Protein AF-A0A151ES99-F1 (afdb_monomer)

Mean predicted aligned error: 3.59 Å

Structure (mmCIF, N/CA/C/O backbone):
data_AF-A0A151ES99-F1
#
_entry.id   AF-A0A151ES99-F1
#
loop_
_atom_site.group_PDB
_atom_site.id
_atom_site.type_symbol
_atom_site.label_atom_id
_atom_site.label_alt_id
_atom_site.label_comp_id
_atom_site.label_asym_id
_atom_site.label_entity_id
_atom_site.label_seq_id
_atom_site.pdbx_PDB_ins_code
_atom_site.Cartn_x
_atom_site.Cartn_y
_atom_site.Cartn_z
_atom_site.occupancy
_atom_site.B_iso_or_equiv
_atom_site.auth_seq_id
_atom_site.auth_comp_id
_atom_site.auth_asym_id
_atom_site.auth_atom_id
_atom_site.pdbx_PDB_model_num
ATOM 1 N N . MET A 1 1 ? 2.107 -14.712 -13.340 1.00 79.75 1 MET A N 1
ATOM 2 C CA . MET A 1 1 ? 0.772 -15.360 -13.343 1.00 79.75 1 MET A CA 1
ATOM 3 C C . MET A 1 1 ? 0.734 -16.395 -14.465 1.00 79.75 1 MET A C 1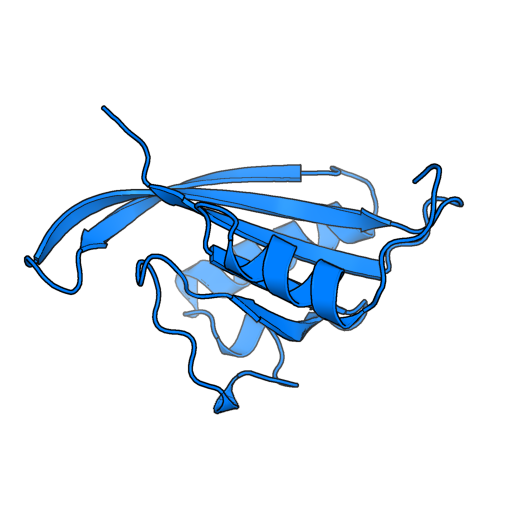
ATOM 5 O O . MET A 1 1 ? 1.376 -16.169 -15.481 1.00 79.75 1 MET A O 1
ATOM 9 N N . LYS A 1 2 ? 0.025 -17.518 -14.308 1.00 87.19 2 LYS A N 1
ATOM 10 C CA . LYS A 1 2 ? -0.385 -18.350 -15.454 1.00 87.19 2 LYS A CA 1
ATOM 11 C C . LYS A 1 2 ? -1.844 -18.012 -15.778 1.00 87.19 2 LYS A C 1
ATOM 13 O O . LYS A 1 2 ? -2.661 -18.072 -14.867 1.00 87.19 2 LYS A O 1
ATOM 18 N N . GLY A 1 3 ? -2.156 -17.682 -17.031 1.00 92.06 3 GLY A N 1
ATOM 19 C CA . GLY A 1 3 ? -3.496 -17.252 -17.461 1.00 92.06 3 GLY A CA 1
ATOM 20 C C . GLY A 1 3 ? -3.562 -15.768 -17.839 1.00 92.06 3 GLY A C 1
ATOM 21 O O . GLY A 1 3 ? -2.544 -15.083 -17.819 1.00 92.06 3 GLY A O 1
ATOM 22 N N . ASN A 1 4 ? -4.758 -15.303 -18.208 1.00 94.50 4 ASN A N 1
ATOM 23 C CA . ASN A 1 4 ? -5.053 -13.917 -18.571 1.00 94.50 4 ASN A CA 1
ATOM 24 C C . ASN A 1 4 ? -6.349 -13.484 -17.875 1.00 94.50 4 ASN A C 1
ATOM 26 O O . ASN A 1 4 ? -7.365 -14.164 -18.023 1.00 94.50 4 ASN A O 1
ATOM 30 N N . ILE A 1 5 ? -6.312 -12.378 -17.134 1.00 95.38 5 ILE A N 1
ATOM 31 C CA . ILE A 1 5 ? -7.490 -11.790 -16.486 1.00 95.38 5 ILE A CA 1
ATOM 32 C C . ILE A 1 5 ? -7.901 -10.570 -17.320 1.00 95.38 5 ILE A C 1
ATOM 34 O O . ILE A 1 5 ? -7.055 -9.706 -17.543 1.00 95.38 5 ILE A O 1
ATOM 38 N N . PRO A 1 6 ? -9.151 -10.482 -17.809 1.00 97.00 6 PRO A N 1
ATOM 39 C CA . PRO A 1 6 ? -9.649 -9.262 -18.438 1.00 97.00 6 PRO A CA 1
ATOM 40 C C . PRO A 1 6 ? -9.531 -8.063 -17.492 1.00 97.00 6 PRO A C 1
ATOM 42 O O . PRO A 1 6 ? -9.768 -8.206 -16.297 1.00 97.00 6 PRO A O 1
ATOM 45 N N . GLU A 1 7 ? -9.219 -6.883 -18.020 1.00 95.31 7 GLU A N 1
ATOM 46 C CA . GLU A 1 7 ? -8.986 -5.670 -17.222 1.00 95.31 7 GLU A CA 1
ATOM 47 C C . GLU A 1 7 ? -10.145 -5.343 -16.265 1.00 95.31 7 GLU A C 1
ATOM 49 O O . GLU A 1 7 ? -9.927 -5.159 -15.071 1.00 95.31 7 GLU A O 1
ATOM 54 N N . GLU A 1 8 ? -11.386 -5.393 -16.757 1.00 96.12 8 GLU A N 1
ATOM 55 C CA . GLU A 1 8 ? -12.592 -5.177 -15.944 1.00 96.12 8 GLU A CA 1
ATOM 56 C C . GLU A 1 8 ? -12.699 -6.178 -14.781 1.00 96.12 8 GLU A C 1
ATOM 58 O O . GLU A 1 8 ? -13.050 -5.816 -13.660 1.00 96.12 8 GLU A O 1
ATOM 63 N N . MET A 1 9 ? -12.339 -7.443 -15.022 1.00 97.50 9 MET A N 1
ATOM 64 C CA . MET A 1 9 ? -12.346 -8.470 -13.980 1.00 97.50 9 MET A CA 1
ATOM 65 C C . MET A 1 9 ? -11.218 -8.250 -12.972 1.00 97.50 9 MET A C 1
ATOM 67 O O . MET A 1 9 ? -11.415 -8.515 -11.792 1.00 97.50 9 MET A O 1
ATOM 71 N N . LEU A 1 10 ? -10.051 -7.769 -13.408 1.00 95.25 10 LEU A N 1
ATOM 72 C CA . LEU A 1 10 ? -8.953 -7.443 -12.502 1.00 95.25 10 LEU A CA 1
ATOM 73 C C . LEU A 1 10 ? -9.354 -6.309 -11.555 1.00 95.25 10 LEU A C 1
ATOM 75 O O . LEU A 1 10 ? -9.190 -6.466 -10.349 1.00 95.25 10 LEU A O 1
ATOM 79 N N . ALA A 1 11 ? -9.930 -5.225 -12.080 1.00 93.19 11 ALA A N 1
ATOM 80 C CA . ALA A 1 11 ? -10.439 -4.124 -11.265 1.00 93.19 11 ALA A CA 1
ATOM 81 C C . ALA A 1 11 ? -11.486 -4.617 -10.250 1.00 93.19 11 ALA A C 1
ATOM 83 O O . ALA A 1 11 ? -11.320 -4.423 -9.048 1.00 93.19 11 ALA A O 1
ATOM 84 N N . ALA A 1 12 ? -12.486 -5.379 -10.710 1.00 95.19 12 ALA A N 1
ATOM 85 C CA . ALA A 1 12 ? -13.514 -5.942 -9.835 1.00 95.19 12 ALA A CA 1
ATOM 86 C C . ALA A 1 12 ? -12.947 -6.892 -8.762 1.00 95.19 12 ALA A C 1
ATOM 88 O O . ALA A 1 12 ? -13.460 -6.943 -7.646 1.00 95.19 12 ALA A O 1
ATOM 89 N N . VAL A 1 13 ? -11.893 -7.654 -9.076 1.00 95.31 13 VAL A N 1
ATOM 90 C CA . VAL A 1 13 ? -11.209 -8.509 -8.096 1.00 95.31 13 VAL A CA 1
ATOM 91 C C . VAL A 1 13 ? -10.491 -7.669 -7.044 1.00 95.31 13 VAL A C 1
ATOM 93 O O . VAL A 1 13 ? -10.582 -8.012 -5.869 1.00 95.31 13 VAL A O 1
ATOM 96 N N . LEU A 1 14 ? -9.802 -6.591 -7.435 1.00 94.25 14 LEU A N 1
ATOM 97 C CA . LEU A 1 14 ? -9.118 -5.697 -6.495 1.00 94.25 14 LEU A CA 1
ATOM 98 C C . LEU A 1 14 ? -10.110 -5.018 -5.539 1.00 94.25 14 LEU A C 1
ATOM 100 O O . LEU A 1 14 ? -9.850 -4.982 -4.338 1.00 94.25 14 LEU A O 1
ATOM 104 N N . ASP A 1 15 ? -11.262 -4.574 -6.044 1.00 92.69 15 ASP A N 1
ATOM 105 C CA . ASP A 1 15 ? -12.337 -3.985 -5.232 1.00 92.69 15 ASP A CA 1
ATOM 106 C C . ASP A 1 15 ? -13.025 -5.003 -4.309 1.00 92.69 15 ASP A C 1
ATOM 108 O O . ASP A 1 15 ? -13.525 -4.650 -3.241 1.00 92.69 15 ASP A O 1
ATOM 112 N N . ALA A 1 16 ? -13.068 -6.279 -4.704 1.00 93.94 16 ALA A N 1
ATOM 113 C CA . ALA A 1 16 ? -13.703 -7.339 -3.922 1.00 93.94 16 ALA A CA 1
ATOM 114 C C . ALA A 1 16 ? -12.825 -7.877 -2.778 1.00 93.94 16 ALA A C 1
ATOM 116 O O . ALA A 1 16 ? -13.310 -8.660 -1.952 1.00 93.94 16 ALA A O 1
ATOM 117 N N . LEU A 1 17 ? -11.539 -7.516 -2.725 1.00 93.81 17 LEU A N 1
ATOM 118 C CA . LEU A 1 17 ? -10.658 -7.952 -1.646 1.00 93.81 17 LEU A CA 1
ATOM 119 C C . LEU A 1 17 ? -11.091 -7.313 -0.314 1.00 93.81 17 LEU A C 1
ATOM 121 O O . LEU A 1 17 ? -11.397 -6.125 -0.270 1.00 93.81 17 LEU A O 1
ATOM 125 N N . PRO A 1 18 ? -11.082 -8.058 0.809 1.00 91.75 18 PRO A N 1
ATOM 126 C CA . PRO A 1 18 ? -11.419 -7.521 2.129 1.00 91.75 18 PRO A CA 1
ATOM 127 C C . PRO A 1 18 ? -10.239 -6.731 2.728 1.00 91.75 18 PRO A C 1
ATOM 129 O O . PRO A 1 18 ? -9.797 -6.988 3.849 1.00 91.75 18 PRO A O 1
ATOM 132 N N . ALA A 1 19 ? -9.671 -5.823 1.938 1.00 93.75 19 ALA A N 1
ATOM 133 C CA . ALA A 1 19 ? -8.560 -4.959 2.288 1.00 93.75 19 ALA A CA 1
ATOM 134 C C . ALA A 1 19 ? -8.595 -3.704 1.414 1.00 93.75 19 ALA A C 1
ATOM 136 O O . ALA A 1 19 ? -9.035 -3.746 0.268 1.00 93.75 19 ALA A O 1
ATOM 137 N N . GLU A 1 20 ? -8.080 -2.608 1.950 1.00 94.50 20 GLU A N 1
ATOM 138 C CA . GLU A 1 20 ? -7.842 -1.385 1.190 1.00 94.50 20 GLU A CA 1
ATOM 139 C C . GLU A 1 20 ? -6.458 -1.449 0.594 1.00 94.50 20 GLU A C 1
ATOM 141 O O . GLU A 1 20 ? -5.489 -1.787 1.282 1.00 94.50 20 GLU A O 1
ATOM 146 N N . LEU A 1 21 ? -6.380 -1.136 -0.687 1.00 96.62 21 LEU A N 1
ATOM 147 C CA . LEU A 1 21 ? -5.145 -1.191 -1.438 1.00 96.62 21 LEU A CA 1
ATOM 148 C C . LEU A 1 21 ? -4.755 0.225 -1.835 1.00 96.62 21 LEU A C 1
ATOM 150 O O . LEU A 1 21 ? -5.602 0.986 -2.286 1.00 96.62 21 LEU A O 1
ATOM 154 N N . THR A 1 22 ? -3.475 0.557 -1.728 1.00 97.00 22 THR A N 1
ATOM 155 C CA . THR A 1 22 ? -2.893 1.731 -2.390 1.00 97.00 22 THR A CA 1
ATOM 156 C C . THR A 1 22 ? -1.704 1.252 -3.205 1.00 97.00 22 THR A C 1
ATOM 158 O O . THR A 1 22 ? -0.822 0.579 -2.673 1.00 97.00 22 THR A O 1
ATOM 161 N N . LEU A 1 23 ? -1.671 1.578 -4.493 1.00 97.94 23 LEU A N 1
ATOM 162 C CA . LEU A 1 23 ? -0.569 1.238 -5.384 1.00 97.94 23 LEU A CA 1
ATOM 163 C C . LEU A 1 23 ? 0.197 2.504 -5.755 1.00 97.94 23 LEU A C 1
ATOM 165 O O . LEU A 1 23 ? -0.398 3.471 -6.239 1.00 97.94 23 LEU A O 1
ATOM 169 N N . THR A 1 24 ? 1.514 2.473 -5.568 1.00 98.56 24 THR A N 1
ATOM 170 C CA . THR A 1 24 ? 2.425 3.489 -6.100 1.00 98.56 24 THR A CA 1
ATOM 171 C C . THR A 1 24 ? 3.207 2.956 -7.291 1.00 98.56 24 THR A C 1
ATOM 173 O O . THR A 1 24 ? 3.459 1.754 -7.366 1.00 98.56 24 THR A O 1
ATOM 176 N N . ASP A 1 25 ? 3.624 3.847 -8.186 1.00 98.50 25 ASP A N 1
ATOM 177 C CA . ASP A 1 25 ? 4.585 3.546 -9.250 1.00 98.50 25 ASP A CA 1
ATOM 178 C C . ASP A 1 25 ? 6.039 3.553 -8.739 1.00 98.50 25 ASP A C 1
ATOM 180 O O . ASP A 1 25 ? 6.322 3.721 -7.542 1.00 98.50 25 ASP A O 1
ATOM 184 N N . GLU A 1 26 ? 6.991 3.380 -9.654 1.00 97.69 26 GLU A N 1
ATOM 185 C CA . GLU A 1 26 ? 8.417 3.430 -9.366 1.00 97.69 26 GLU A CA 1
ATOM 186 C C . GLU A 1 26 ? 8.917 4.834 -9.006 1.00 97.69 26 GLU A C 1
ATOM 188 O O . GLU A 1 26 ? 10.063 4.973 -8.598 1.00 97.69 26 GLU A O 1
ATOM 193 N N . ASN A 1 27 ? 8.109 5.882 -9.105 1.00 97.69 27 ASN A N 1
ATOM 194 C CA . ASN A 1 27 ? 8.449 7.245 -8.687 1.00 97.69 27 ASN A CA 1
ATOM 195 C C . ASN A 1 27 ? 7.707 7.649 -7.405 1.00 97.69 27 ASN A C 1
ATOM 197 O O . ASN A 1 27 ? 7.627 8.837 -7.084 1.00 97.69 27 ASN A O 1
ATOM 201 N N . ASP A 1 28 ? 7.184 6.654 -6.681 1.00 97.69 28 ASP A N 1
ATOM 202 C CA . ASP A 1 28 ? 6.428 6.804 -5.441 1.00 97.69 28 ASP A CA 1
ATOM 203 C C . ASP A 1 28 ? 5.149 7.655 -5.621 1.00 97.69 28 ASP A C 1
ATOM 205 O O . ASP A 1 28 ? 4.635 8.239 -4.661 1.00 97.69 28 ASP A O 1
ATOM 209 N N . LYS A 1 29 ? 4.602 7.719 -6.847 1.00 98.31 29 LYS A N 1
ATOM 210 C CA . LYS A 1 29 ? 3.319 8.371 -7.146 1.00 98.31 29 LYS A CA 1
ATOM 211 C C . LYS A 1 29 ? 2.175 7.397 -6.984 1.00 98.31 29 LYS A C 1
ATOM 213 O O . LYS A 1 29 ? 2.256 6.269 -7.455 1.00 98.31 29 LYS A O 1
ATOM 218 N N . ILE A 1 30 ? 1.094 7.830 -6.346 1.00 98.06 30 ILE A N 1
ATOM 219 C CA . ILE A 1 30 ? -0.103 6.999 -6.183 1.00 98.06 30 ILE A CA 1
ATOM 220 C C . ILE A 1 30 ? -0.804 6.878 -7.538 1.00 98.06 30 ILE A C 1
ATOM 222 O O . ILE A 1 30 ? -1.201 7.885 -8.119 1.00 98.06 30 ILE A O 1
ATOM 226 N N . ILE A 1 31 ? -0.975 5.656 -8.040 1.00 97.75 31 ILE A N 1
ATOM 227 C CA . ILE A 1 31 ? -1.568 5.396 -9.363 1.00 97.75 31 ILE A CA 1
ATOM 228 C C . ILE A 1 31 ? -2.922 4.691 -9.295 1.00 97.75 31 ILE A C 1
ATOM 230 O O . ILE A 1 31 ? -3.692 4.760 -10.249 1.00 97.75 31 ILE A O 1
ATOM 234 N N . ALA A 1 32 ? -3.222 4.026 -8.180 1.00 96.19 32 ALA A N 1
ATOM 235 C CA . ALA A 1 32 ? -4.511 3.391 -7.938 1.00 96.19 32 ALA A CA 1
ATOM 236 C C . ALA A 1 32 ? -4.738 3.196 -6.437 1.00 96.19 32 ALA A C 1
ATOM 238 O O . ALA A 1 32 ? -3.783 3.076 -5.665 1.00 96.19 32 ALA A O 1
ATOM 239 N N . TRP A 1 33 ? -6.000 3.109 -6.031 1.00 95.81 33 TRP A N 1
ATOM 240 C CA . TRP A 1 33 ? -6.385 2.699 -4.687 1.00 95.81 33 TRP A CA 1
ATOM 241 C C . TRP A 1 33 ? -7.769 2.036 -4.690 1.00 95.81 33 TRP A C 1
ATOM 243 O O . TRP A 1 33 ? -8.537 2.210 -5.634 1.00 95.81 33 TRP A O 1
ATOM 253 N N . THR A 1 34 ? -8.074 1.271 -3.640 1.00 94.12 34 THR A N 1
ATOM 254 C CA . THR A 1 34 ? -9.402 0.701 -3.366 1.00 94.12 34 THR A CA 1
ATOM 255 C C . THR A 1 34 ? -9.801 0.992 -1.918 1.00 94.12 34 THR A C 1
ATOM 257 O O . THR A 1 34 ? -8.951 1.011 -1.027 1.00 94.12 34 THR A O 1
ATOM 260 N N . GLU A 1 35 ? -11.092 1.216 -1.660 1.00 86.75 35 GLU A N 1
ATOM 261 C CA . GLU A 1 35 ? -11.610 1.523 -0.314 1.00 86.75 35 GLU A CA 1
ATOM 262 C C . GLU A 1 35 ? -12.903 0.736 0.011 1.00 86.75 35 GLU A C 1
ATOM 264 O O . GLU A 1 35 ? -13.952 1.320 0.301 1.00 86.75 35 GLU A O 1
ATOM 269 N N . PRO A 1 36 ? -12.890 -0.612 -0.043 1.00 83.94 36 PRO A N 1
ATOM 270 C CA . PRO A 1 36 ? -14.095 -1.404 0.211 1.00 83.94 36 PRO A CA 1
ATOM 271 C C . PRO A 1 36 ? -14.544 -1.375 1.682 1.00 83.94 36 PRO A C 1
ATOM 273 O O . PRO A 1 36 ? -15.715 -1.630 1.974 1.00 83.94 36 PRO A O 1
ATOM 276 N N . THR A 1 37 ? -13.637 -1.074 2.620 1.00 78.56 37 THR A N 1
ATOM 277 C CA . THR A 1 37 ? -13.884 -1.181 4.069 1.00 78.56 37 THR A CA 1
ATOM 278 C C . THR A 1 37 ? -13.965 0.152 4.817 1.00 78.56 37 THR A C 1
ATOM 280 O O . THR A 1 37 ? -14.487 0.166 5.931 1.00 78.56 37 THR A O 1
ATOM 283 N N . LYS A 1 38 ? -13.522 1.261 4.213 1.00 82.06 38 LYS A N 1
ATOM 284 C CA . LYS A 1 38 ? -13.491 2.622 4.784 1.00 82.06 38 LYS A CA 1
ATOM 285 C C . LYS A 1 38 ? -12.727 2.749 6.110 1.00 82.06 38 LYS A C 1
ATOM 287 O O . LYS A 1 38 ? -13.181 3.399 7.050 1.00 82.06 38 LYS A O 1
ATOM 292 N N . ILE A 1 39 ? -11.586 2.075 6.205 1.00 83.25 39 ILE A N 1
ATOM 293 C CA . ILE A 1 39 ? -10.597 2.183 7.280 1.00 83.25 39 ILE A CA 1
ATOM 294 C C . ILE A 1 39 ? -9.825 3.501 7.141 1.00 83.25 39 ILE A C 1
ATOM 296 O O . ILE A 1 39 ? -9.566 4.160 8.152 1.00 83.25 39 ILE A O 1
ATOM 300 N N . PHE A 1 40 ? -9.452 3.873 5.914 1.00 81.31 40 PHE A N 1
ATOM 301 C CA . PHE A 1 40 ? -8.818 5.144 5.581 1.00 81.31 40 PHE A CA 1
ATOM 302 C C . PHE A 1 40 ? -9.541 5.817 4.416 1.00 81.31 40 PHE A C 1
ATOM 304 O O . PHE A 1 40 ? -9.655 5.231 3.345 1.00 81.31 40 PHE A O 1
ATOM 311 N N . GLN A 1 41 ? -9.925 7.084 4.583 1.00 81.38 41 GLN A N 1
ATOM 312 C CA . GLN A 1 41 ? -10.425 7.885 3.465 1.00 81.38 41 GLN A CA 1
ATOM 313 C C . GLN A 1 41 ? -9.351 8.060 2.392 1.00 81.38 41 GLN A C 1
ATOM 315 O O . GLN A 1 41 ? -8.241 8.532 2.675 1.00 81.38 41 GLN A O 1
ATOM 320 N N . ARG A 1 42 ? -9.701 7.729 1.149 1.00 83.06 42 ARG A N 1
ATOM 321 C CA . ARG A 1 42 ? -8.858 7.955 -0.026 1.00 83.06 42 ARG A CA 1
ATOM 322 C C . ARG A 1 42 ? -9.562 8.931 -0.976 1.00 83.06 42 ARG A C 1
ATOM 324 O O . ARG A 1 42 ? -10.423 8.528 -1.747 1.00 83.06 42 ARG A O 1
ATOM 331 N N . PRO A 1 43 ? -9.254 10.236 -0.905 1.00 87.38 43 PRO A N 1
ATOM 332 C CA . PRO A 1 43 ? -9.792 11.193 -1.863 1.00 87.38 43 PRO A CA 1
ATOM 333 C C . PRO A 1 43 ? -9.187 10.968 -3.256 1.00 87.38 43 PRO A C 1
ATOM 335 O O . PRO A 1 43 ? -7.989 10.706 -3.359 1.00 87.38 43 PRO A O 1
ATOM 338 N N . ASP A 1 44 ? -9.976 11.125 -4.325 1.00 91.38 44 ASP A N 1
ATOM 339 C CA . ASP A 1 44 ? -9.499 11.010 -5.717 1.00 91.38 44 ASP A CA 1
ATOM 340 C C . ASP A 1 44 ? -8.310 11.949 -5.998 1.00 91.38 44 ASP A C 1
ATOM 342 O O . ASP A 1 44 ? -7.440 11.647 -6.815 1.00 91.38 44 ASP A O 1
ATOM 346 N N . GLU A 1 45 ? -8.229 13.071 -5.280 1.00 93.00 45 GLU A N 1
ATOM 347 C CA . GLU A 1 45 ? -7.181 14.084 -5.396 1.00 93.00 45 GLU A CA 1
ATOM 348 C C . GLU A 1 45 ? -5.768 13.586 -5.046 1.00 93.00 45 GLU A C 1
ATOM 350 O O . GLU A 1 45 ? -4.799 14.273 -5.369 1.00 93.00 45 GLU A O 1
ATOM 355 N N . ILE A 1 46 ? -5.620 12.420 -4.401 1.00 93.69 46 ILE A N 1
ATOM 356 C CA . ILE A 1 46 ? -4.297 11.830 -4.116 1.00 93.69 46 ILE A CA 1
ATOM 357 C C . ILE A 1 46 ? -3.691 11.122 -5.335 1.00 93.69 46 ILE A C 1
ATOM 359 O O . ILE A 1 46 ? -2.508 10.785 -5.336 1.00 93.69 46 ILE A O 1
ATOM 363 N N . LEU A 1 47 ? -4.479 10.855 -6.380 1.00 96.94 47 LEU A N 1
ATOM 364 C CA . LEU A 1 47 ? -3.967 10.212 -7.587 1.00 96.94 47 LEU A CA 1
ATOM 365 C C . LEU A 1 47 ? -2.937 11.123 -8.274 1.00 96.94 47 LEU A C 1
ATOM 367 O O . LEU A 1 47 ? -3.178 12.300 -8.535 1.00 96.94 47 LEU A O 1
ATOM 371 N N . GLY A 1 48 ? -1.762 10.568 -8.564 1.00 97.12 48 GLY A N 1
ATOM 372 C CA . GLY A 1 48 ? -0.615 11.268 -9.141 1.00 97.12 48 GLY A CA 1
ATOM 373 C C . GLY A 1 48 ? 0.228 12.065 -8.140 1.00 97.12 48 GLY A C 1
ATOM 374 O O . GLY A 1 48 ? 1.275 12.593 -8.526 1.00 97.12 48 GLY A O 1
ATOM 375 N N . THR A 1 49 ? -0.170 12.154 -6.866 1.00 96.94 49 THR A N 1
ATOM 376 C CA . THR A 1 49 ? 0.640 12.827 -5.840 1.00 96.94 49 THR A CA 1
ATOM 377 C C . THR A 1 49 ? 1.750 11.921 -5.325 1.00 96.94 49 THR A C 1
ATOM 379 O O . THR A 1 49 ? 1.658 10.696 -5.409 1.00 96.94 49 THR A O 1
ATOM 382 N N . ASP A 1 50 ? 2.803 12.523 -4.769 1.00 96.75 50 ASP A N 1
ATOM 383 C CA . ASP A 1 50 ? 3.821 11.768 -4.043 1.00 96.75 50 ASP A CA 1
ATOM 384 C C . ASP A 1 50 ? 3.217 11.130 -2.792 1.00 96.75 50 ASP A C 1
ATOM 386 O O . ASP A 1 50 ? 2.563 11.813 -2.001 1.00 96.75 50 ASP A O 1
ATOM 390 N N . VAL A 1 51 ? 3.457 9.840 -2.566 1.00 94.88 51 VAL A N 1
ATOM 391 C CA . VAL A 1 51 ? 2.944 9.154 -1.374 1.00 94.88 51 VAL A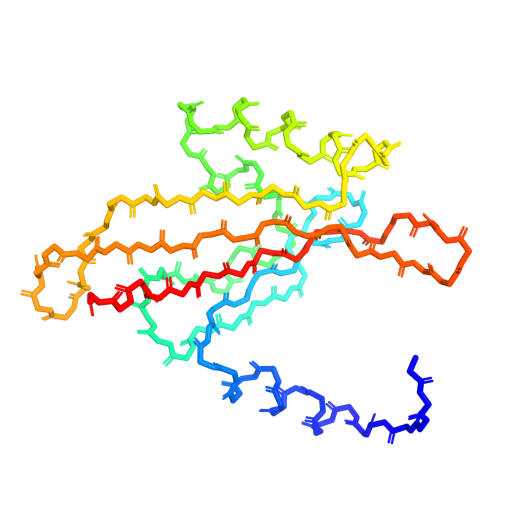 CA 1
ATOM 392 C C . VAL A 1 51 ? 3.428 9.820 -0.081 1.00 94.88 51 VAL A C 1
ATOM 394 O O . VAL A 1 51 ? 2.713 9.824 0.922 1.00 94.88 51 VAL A O 1
ATOM 397 N N . LEU A 1 52 ? 4.610 10.448 -0.080 1.00 94.00 52 LEU A N 1
ATOM 398 C CA . LEU A 1 52 ? 5.148 11.141 1.092 1.00 94.00 52 LEU A CA 1
ATOM 399 C C . LEU A 1 52 ? 4.390 12.433 1.436 1.00 94.00 52 LEU A C 1
ATOM 401 O O . LEU A 1 52 ? 4.440 12.866 2.596 1.00 94.00 52 LEU A O 1
ATOM 405 N N . ASP A 1 53 ? 3.675 13.020 0.473 1.00 93.06 53 ASP A N 1
ATOM 406 C CA . ASP A 1 53 ? 2.850 14.215 0.677 1.00 93.06 53 ASP A CA 1
ATOM 407 C C . ASP A 1 53 ? 1.560 13.881 1.441 1.00 93.06 53 ASP A C 1
ATOM 409 O O . ASP A 1 53 ? 1.060 14.706 2.206 1.00 93.06 53 ASP A O 1
ATOM 413 N N . CYS A 1 54 ? 1.075 12.639 1.335 1.00 89.12 54 CYS A N 1
ATOM 414 C CA . CYS A 1 54 ? -0.081 12.144 2.090 1.00 89.12 54 CYS A CA 1
ATOM 415 C C . CYS A 1 54 ? 0.237 11.852 3.568 1.00 89.12 54 CYS A C 1
ATOM 417 O O . CYS A 1 54 ? -0.662 11.560 4.358 1.00 89.12 54 CYS A O 1
ATOM 419 N N . HIS A 1 55 ? 1.512 11.910 3.960 1.00 87.06 55 HIS A N 1
ATOM 420 C CA . HIS A 1 55 ? 1.969 11.523 5.288 1.00 87.06 55 HIS A CA 1
ATOM 421 C C . HIS A 1 55 ? 2.340 12.731 6.156 1.00 87.06 55 HIS A C 1
ATOM 423 O O . HIS A 1 55 ? 3.016 13.673 5.728 1.00 87.06 55 HIS A O 1
ATOM 429 N N . SER A 1 56 ? 1.966 12.651 7.439 1.00 86.81 56 SER A N 1
ATOM 430 C CA . SER A 1 56 ? 2.437 13.581 8.473 1.00 86.81 56 SER A CA 1
ATOM 431 C C . SER A 1 56 ? 3.966 13.559 8.587 1.00 86.81 56 SER A C 1
ATOM 433 O O . SER A 1 56 ? 4.588 12.527 8.325 1.00 86.81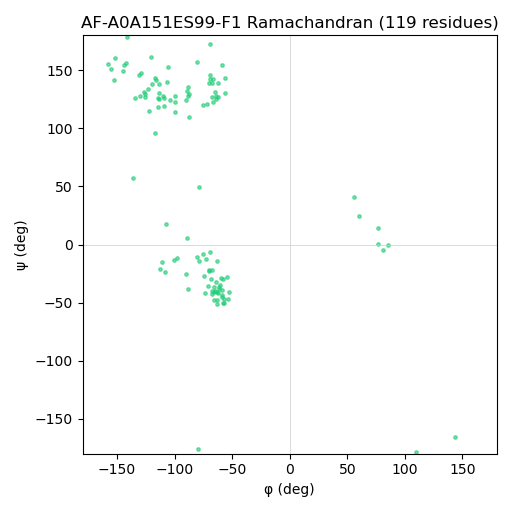 56 SER A O 1
ATOM 435 N N . GLU A 1 57 ? 4.583 14.649 9.056 1.00 84.88 57 GLU A N 1
ATOM 436 C CA . GLU A 1 57 ? 6.045 14.723 9.233 1.00 84.88 57 GLU A CA 1
ATOM 437 C C . GLU A 1 57 ? 6.598 13.553 10.057 1.00 84.88 57 GLU A C 1
ATOM 439 O O . GLU A 1 57 ? 7.603 12.949 9.690 1.00 84.88 57 GLU A O 1
ATOM 444 N N . ARG A 1 58 ? 5.887 13.164 11.125 1.00 81.69 58 ARG A N 1
ATOM 445 C CA . ARG A 1 58 ? 6.289 12.067 12.014 1.00 81.69 58 ARG A CA 1
ATOM 446 C C . ARG A 1 58 ? 6.377 10.715 11.299 1.00 81.69 58 ARG A C 1
ATOM 448 O O . ARG A 1 58 ? 7.220 9.897 11.654 1.00 81.69 58 ARG A O 1
ATOM 455 N N . SER A 1 59 ? 5.485 10.450 10.347 1.00 86.88 59 SER A N 1
ATOM 456 C CA . SER A 1 59 ? 5.454 9.192 9.590 1.00 86.88 59 SER A CA 1
ATOM 457 C C . SER A 1 59 ? 6.296 9.248 8.316 1.00 86.88 59 SER A C 1
ATOM 459 O O . SER A 1 59 ? 6.773 8.208 7.867 1.00 86.88 59 SER A O 1
ATOM 461 N N . ARG A 1 60 ? 6.514 10.442 7.752 1.00 92.06 60 ARG A N 1
ATOM 462 C CA . ARG A 1 60 ? 7.149 10.636 6.444 1.00 92.06 60 ARG A CA 1
ATOM 463 C C . ARG A 1 60 ? 8.555 10.047 6.367 1.00 92.06 60 ARG A C 1
ATOM 465 O O . ARG A 1 60 ? 8.863 9.352 5.406 1.00 92.06 60 ARG A O 1
ATOM 472 N N . ASP A 1 61 ? 9.393 10.276 7.377 1.00 92.00 61 ASP A N 1
ATOM 473 C CA . ASP A 1 61 ? 10.769 9.757 7.372 1.00 92.00 61 ASP A CA 1
ATOM 474 C C . ASP A 1 61 ? 10.812 8.228 7.430 1.00 92.00 61 ASP A C 1
ATOM 476 O O . ASP A 1 61 ? 11.627 7.599 6.755 1.00 92.00 61 ASP A O 1
ATOM 480 N N . ARG A 1 62 ? 9.888 7.622 8.187 1.00 92.19 62 ARG A N 1
ATOM 481 C CA . ARG A 1 62 ? 9.760 6.166 8.256 1.00 92.19 62 ARG A CA 1
ATOM 482 C C . ARG A 1 62 ? 9.322 5.586 6.913 1.00 92.19 62 ARG A C 1
ATOM 484 O O . ARG A 1 62 ? 9.943 4.638 6.447 1.00 92.19 62 ARG A O 1
ATOM 491 N N . VAL A 1 63 ? 8.288 6.159 6.295 1.00 94.19 63 VAL A N 1
ATOM 492 C CA . VAL A 1 63 ? 7.776 5.699 4.994 1.00 94.19 63 VAL A CA 1
ATOM 493 C C . VAL A 1 63 ? 8.834 5.872 3.906 1.00 94.19 63 VAL A C 1
ATOM 495 O O . VAL A 1 63 ? 9.056 4.953 3.127 1.00 94.19 63 VAL A O 1
ATOM 498 N N . ARG A 1 64 ? 9.575 6.986 3.906 1.00 95.88 64 ARG A N 1
ATOM 499 C CA . ARG A 1 64 ? 10.686 7.200 2.969 1.00 95.88 64 ARG A CA 1
ATOM 500 C C . ARG A 1 64 ? 11.743 6.099 3.072 1.00 95.88 64 ARG A C 1
ATOM 502 O O . ARG A 1 64 ? 12.181 5.580 2.048 1.00 95.88 64 ARG A O 1
ATOM 509 N N . GLN A 1 65 ? 12.161 5.741 4.289 1.00 96.69 65 GLN A N 1
ATOM 510 C CA . GLN A 1 65 ? 13.148 4.675 4.476 1.00 96.69 65 GLN A CA 1
ATOM 511 C C . GLN A 1 65 ? 12.598 3.310 4.052 1.00 96.69 65 GLN A C 1
ATOM 513 O O . GLN A 1 65 ? 13.310 2.544 3.408 1.00 96.69 65 GLN A O 1
ATOM 518 N N . LEU A 1 66 ? 11.339 3.026 4.381 1.00 97.19 66 LEU A N 1
ATOM 519 C CA . LEU A 1 66 ? 10.656 1.800 3.983 1.00 97.19 66 LEU A CA 1
ATOM 520 C C . LEU A 1 66 ? 10.633 1.658 2.454 1.00 97.19 66 LEU A C 1
ATOM 522 O O . LEU A 1 66 ? 11.058 0.629 1.934 1.00 97.19 66 LEU A O 1
ATOM 526 N N . LEU A 1 67 ? 10.217 2.696 1.722 1.00 97.81 67 LEU A N 1
ATOM 527 C CA . LEU A 1 67 ? 10.182 2.677 0.254 1.00 97.81 67 LEU A CA 1
ATOM 528 C C . LEU A 1 67 ? 11.582 2.477 -0.343 1.00 97.81 67 LEU A C 1
ATOM 530 O O . LEU A 1 67 ? 11.748 1.720 -1.299 1.00 97.81 67 LEU A O 1
ATOM 534 N N . ALA A 1 68 ? 12.613 3.086 0.251 1.00 98.00 68 ALA A N 1
ATOM 535 C CA . ALA A 1 68 ? 14.000 2.866 -0.158 1.00 98.00 68 ALA A CA 1
ATOM 536 C C . ALA A 1 68 ? 14.467 1.413 0.081 1.00 98.00 68 ALA A C 1
ATOM 538 O O . ALA A 1 68 ? 15.155 0.827 -0.764 1.00 98.00 68 ALA A O 1
ATOM 539 N N . ASP A 1 69 ? 14.080 0.810 1.206 1.00 98.38 69 ASP A N 1
ATOM 540 C CA . ASP A 1 69 ? 14.403 -0.579 1.542 1.00 98.38 69 ASP A CA 1
ATOM 541 C C . ASP A 1 69 ? 13.696 -1.568 0.594 1.00 98.38 69 ASP A C 1
ATOM 543 O O . ASP A 1 69 ? 14.331 -2.519 0.128 1.00 98.38 69 ASP A O 1
ATOM 547 N N . LEU A 1 70 ? 12.432 -1.306 0.233 1.00 98.38 70 LEU A N 1
ATOM 548 C CA . LEU A 1 70 ? 11.695 -2.071 -0.782 1.00 98.38 70 LEU A CA 1
ATOM 549 C C . LEU A 1 70 ? 12.355 -1.954 -2.158 1.00 98.38 70 LEU A C 1
ATOM 551 O O . LEU A 1 70 ? 12.681 -2.956 -2.800 1.00 98.38 70 LEU A O 1
ATOM 555 N N . ARG A 1 71 ? 12.619 -0.725 -2.601 1.00 97.81 71 ARG A N 1
ATOM 556 C CA . ARG A 1 71 ? 13.212 -0.433 -3.910 1.00 97.81 71 ARG A CA 1
ATOM 557 C C . ARG A 1 71 ? 14.578 -1.087 -4.096 1.00 97.81 71 ARG A C 1
ATOM 559 O O . ARG A 1 71 ? 14.842 -1.669 -5.144 1.00 97.81 71 ARG A O 1
ATOM 566 N N . SER A 1 72 ? 15.432 -1.026 -3.074 1.00 97.88 72 SER A N 1
ATOM 567 C CA . SER A 1 72 ? 16.779 -1.616 -3.105 1.00 97.88 72 SER A CA 1
ATOM 568 C C . SER A 1 72 ? 16.798 -3.146 -3.021 1.00 97.88 72 SER A C 1
ATOM 570 O O . SER A 1 72 ? 17.843 -3.748 -3.261 1.00 97.88 72 SER A O 1
ATOM 572 N N . GLY A 1 73 ? 15.674 -3.782 -2.674 1.00 97.31 73 GLY A N 1
ATOM 573 C CA . GLY A 1 73 ? 15.614 -5.227 -2.440 1.00 97.31 73 GLY A CA 1
ATOM 574 C C . GLY A 1 73 ? 16.191 -5.661 -1.094 1.00 97.31 73 GLY A C 1
ATOM 575 O O . GLY A 1 73 ? 16.427 -6.848 -0.884 1.00 97.31 73 GLY A O 1
ATOM 576 N N . LYS A 1 74 ? 16.408 -4.725 -0.162 1.00 98.00 74 LYS A N 1
ATOM 577 C CA . LYS A 1 74 ? 16.798 -5.051 1.218 1.00 98.00 74 LYS A CA 1
ATOM 578 C C . LYS A 1 74 ? 15.694 -5.824 1.945 1.00 98.00 74 LYS A C 1
ATOM 580 O O . LYS A 1 74 ? 15.993 -6.665 2.790 1.00 98.00 74 LYS A O 1
ATOM 585 N N . THR A 1 75 ? 14.438 -5.541 1.614 1.00 97.88 75 THR A N 1
ATOM 586 C CA . THR A 1 75 ? 13.272 -6.347 1.985 1.00 97.88 75 THR A CA 1
ATOM 587 C C . THR A 1 75 ? 12.252 -6.324 0.849 1.00 97.88 75 THR A C 1
ATOM 589 O O . THR A 1 75 ? 12.220 -5.375 0.071 1.00 97.88 75 THR A O 1
ATOM 592 N N . ASP A 1 76 ? 11.409 -7.349 0.755 1.00 98.00 76 ASP A N 1
ATOM 593 C CA . ASP A 1 76 ? 10.257 -7.356 -0.160 1.00 98.00 76 ASP A CA 1
ATOM 594 C C . ASP A 1 76 ? 8.953 -6.969 0.544 1.00 98.00 76 ASP A C 1
ATOM 596 O O . ASP A 1 76 ? 7.946 -6.714 -0.116 1.00 98.00 76 ASP A O 1
ATOM 600 N N . MET A 1 77 ? 8.961 -6.917 1.880 1.00 98.25 77 MET A N 1
ATOM 601 C CA . MET A 1 77 ? 7.793 -6.544 2.667 1.00 98.25 77 MET A CA 1
ATOM 602 C C . MET A 1 77 ? 8.184 -5.922 4.011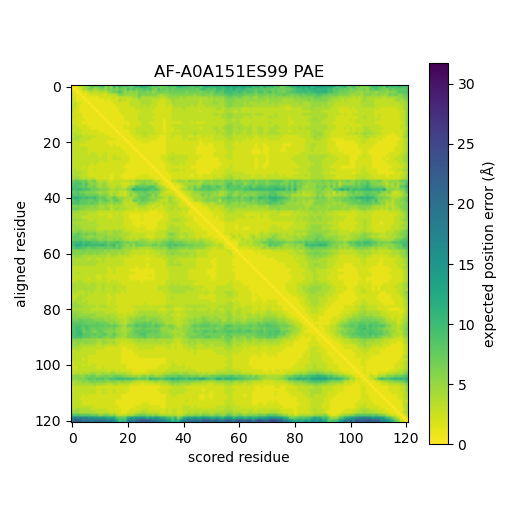 1.00 98.25 77 MET A C 1
ATOM 604 O O . MET A 1 77 ? 9.095 -6.405 4.688 1.00 98.25 77 MET A O 1
ATOM 608 N N . GLU A 1 78 ? 7.447 -4.900 4.439 1.00 97.81 78 GLU A N 1
ATOM 609 C CA . GLU A 1 78 ? 7.420 -4.436 5.829 1.00 97.81 78 GLU A CA 1
ATOM 610 C C . GLU A 1 78 ? 5.970 -4.393 6.325 1.00 97.81 78 GLU A C 1
ATOM 612 O O . GLU A 1 78 ? 5.085 -3.848 5.668 1.00 97.81 78 GLU A O 1
ATOM 617 N N . SER A 1 79 ? 5.731 -4.970 7.502 1.00 97.06 79 SER A N 1
ATOM 618 C CA . SER A 1 79 ? 4.407 -5.035 8.123 1.00 97.06 79 SER A CA 1
ATOM 619 C C . SER A 1 79 ? 4.379 -4.251 9.426 1.00 97.06 79 SER A C 1
ATOM 621 O O . SER A 1 79 ? 5.300 -4.340 10.242 1.00 97.06 79 SER A O 1
ATOM 623 N N . MET A 1 80 ? 3.275 -3.559 9.686 1.00 94.88 80 MET A N 1
ATOM 624 C CA . MET A 1 80 ? 3.018 -2.932 10.979 1.00 94.88 80 MET A CA 1
ATOM 625 C C . MET A 1 80 ? 1.554 -3.024 11.382 1.00 94.88 80 MET A C 1
ATOM 627 O O . MET A 1 80 ? 0.666 -3.159 10.548 1.00 94.88 80 MET A O 1
ATOM 631 N N . VAL A 1 81 ? 1.308 -2.940 12.688 1.00 95.50 81 VAL A N 1
ATOM 632 C CA . VAL A 1 81 ? -0.038 -2.790 13.242 1.00 95.50 81 VAL A CA 1
ATOM 633 C C . VAL A 1 81 ? -0.125 -1.423 13.893 1.00 95.50 81 VAL A C 1
ATOM 635 O O . VAL A 1 81 ? 0.689 -1.098 14.761 1.00 95.50 81 VAL A O 1
ATOM 638 N N . VAL A 1 82 ? -1.110 -0.634 13.481 1.00 92.06 82 VAL A N 1
ATOM 639 C CA . VAL A 1 82 ? -1.358 0.707 14.009 1.00 92.06 82 VAL A CA 1
ATOM 640 C C . VAL A 1 82 ? -2.725 0.764 14.694 1.00 92.06 82 VAL A C 1
ATOM 642 O O . VAL A 1 82 ? -3.668 0.102 14.247 1.00 92.06 82 VAL A O 1
ATOM 645 N N . PRO A 1 83 ? -2.862 1.516 15.800 1.00 93.06 83 PRO A N 1
ATOM 646 C CA . PRO A 1 83 ? -4.176 1.846 16.331 1.00 93.06 83 PRO A CA 1
ATOM 647 C C . PRO A 1 83 ? -4.877 2.830 15.385 1.00 93.06 83 PRO A C 1
ATOM 649 O O . PRO A 1 83 ? -4.251 3.773 14.904 1.00 93.06 83 PRO A O 1
ATOM 652 N N . ASN A 1 84 ? -6.171 2.634 15.157 1.00 91.12 84 ASN A N 1
ATOM 653 C CA . ASN A 1 84 ? -7.029 3.574 14.438 1.00 91.12 84 ASN A CA 1
ATOM 654 C C . ASN A 1 84 ? -8.417 3.624 15.114 1.00 91.12 84 ASN A C 1
ATOM 656 O O . ASN A 1 84 ? -8.651 2.942 16.117 1.00 91.12 84 ASN A O 1
ATOM 660 N N . LYS A 1 85 ? -9.329 4.447 14.605 1.00 90.12 85 LYS A N 1
ATOM 661 C CA . LYS A 1 85 ? -10.738 4.466 15.000 1.00 90.12 85 LYS A CA 1
ATOM 662 C C . LYS A 1 85 ? -11.595 4.160 13.787 1.00 90.12 85 LYS A C 1
ATOM 664 O O . LYS A 1 85 ? -11.325 4.672 12.709 1.00 90.12 85 LYS A O 1
ATOM 669 N N . ASP A 1 86 ? -12.616 3.340 13.977 1.00 86.31 86 ASP A N 1
ATOM 670 C CA . ASP A 1 86 ? -13.624 3.112 12.950 1.00 86.31 86 ASP A CA 1
ATOM 671 C C . ASP A 1 86 ? -14.380 4.426 12.692 1.00 86.31 86 ASP A C 1
ATOM 673 O O . ASP A 1 86 ? -14.897 5.041 13.626 1.00 86.31 86 ASP A O 1
ATOM 677 N N . GLU A 1 87 ? -14.431 4.890 11.443 1.00 80.00 87 GLU A N 1
ATOM 678 C CA . GLU A 1 87 ? -15.009 6.203 11.123 1.00 80.00 87 GLU A CA 1
ATOM 679 C C . GLU A 1 87 ? -16.526 6.274 11.346 1.00 80.00 87 GLU A C 1
ATOM 681 O O . GLU A 1 87 ? -17.086 7.358 11.518 1.00 80.00 87 GLU A O 1
ATOM 686 N N . ARG A 1 88 ? -17.214 5.127 11.355 1.00 81.69 88 ARG A N 1
ATOM 687 C CA . ARG A 1 88 ? -18.676 5.053 11.478 1.00 81.69 88 ARG A CA 1
ATOM 688 C C . ARG A 1 88 ? -19.125 5.003 12.931 1.00 81.69 88 ARG A C 1
ATOM 690 O O . ARG A 1 88 ? -20.168 5.555 13.270 1.00 81.69 88 ARG A O 1
ATOM 697 N N . THR A 1 89 ? -18.376 4.293 13.765 1.00 87.44 89 THR A N 1
ATOM 698 C CA . THR A 1 89 ? -18.723 3.999 15.162 1.00 87.44 89 THR A CA 1
ATOM 699 C C . THR A 1 89 ? -17.864 4.776 16.156 1.00 87.44 89 THR A C 1
ATOM 701 O O . THR A 1 89 ? -18.295 5.011 17.281 1.00 87.44 89 THR A O 1
ATOM 704 N N . GLY A 1 90 ? -16.666 5.204 15.752 1.00 88.12 90 GLY A N 1
ATOM 705 C CA . GLY A 1 90 ? -15.664 5.826 16.618 1.00 88.12 90 GLY A CA 1
ATOM 706 C C . GLY A 1 90 ? -14.913 4.839 17.517 1.00 88.12 90 GLY A C 1
ATOM 707 O O . GLY A 1 90 ? -14.043 5.266 18.285 1.00 88.12 90 GLY A O 1
ATOM 708 N N . GLU A 1 91 ? -15.228 3.545 17.430 1.00 90.38 91 GLU A N 1
ATOM 709 C CA . GLU A 1 91 ? -14.634 2.499 18.258 1.0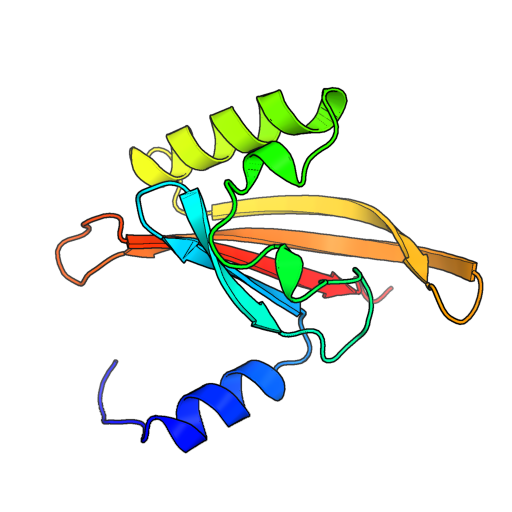0 90.38 91 GLU A CA 1
ATOM 710 C C . GLU A 1 91 ? -13.155 2.275 17.902 1.00 90.38 91 GLU A C 1
ATOM 712 O O . GLU A 1 91 ? -12.756 2.412 16.739 1.00 90.38 91 GLU A O 1
ATOM 717 N N . PRO A 1 92 ? -12.304 1.943 18.889 1.00 92.75 92 PRO A N 1
ATOM 718 C CA . PRO A 1 92 ? -10.901 1.667 18.640 1.00 92.75 92 PRO A CA 1
ATOM 719 C C . PRO A 1 92 ? -10.750 0.375 17.835 1.00 92.75 92 PRO A C 1
ATOM 721 O O . PRO A 1 92 ? -11.201 -0.694 18.241 1.00 92.75 92 PRO A O 1
ATOM 724 N N . ILE A 1 93 ? -10.026 0.471 16.727 1.00 92.50 93 ILE A N 1
ATOM 725 C CA . ILE A 1 93 ? -9.679 -0.655 15.863 1.00 92.50 93 ILE A CA 1
ATOM 726 C C . ILE A 1 93 ? -8.160 -0.791 15.765 1.00 92.50 93 ILE A C 1
ATOM 728 O O . ILE A 1 93 ? -7.392 0.133 16.052 1.00 92.50 93 ILE A O 1
ATOM 732 N N . LYS A 1 94 ? -7.710 -1.971 15.346 1.00 95.12 94 LYS A N 1
ATOM 733 C CA . LYS A 1 94 ? -6.318 -2.217 14.973 1.00 95.12 94 LYS A CA 1
ATOM 734 C C . LYS A 1 94 ? -6.269 -2.500 13.487 1.00 95.12 94 LYS A C 1
ATOM 736 O O . LYS A 1 94 ? -7.013 -3.345 12.999 1.00 95.12 94 LYS A O 1
ATOM 741 N N . VAL A 1 95 ? -5.373 -1.814 12.794 1.00 94.50 95 VAL A N 1
ATOM 742 C CA . VAL A 1 95 ? -5.190 -1.967 11.354 1.00 94.50 95 VAL A CA 1
ATOM 743 C C . VAL A 1 95 ? -3.810 -2.543 11.115 1.00 94.50 95 VAL A C 1
ATOM 745 O O . VAL A 1 95 ? -2.816 -2.010 11.612 1.00 94.50 95 VAL A O 1
ATOM 748 N N . ARG A 1 96 ? -3.747 -3.644 10.374 1.00 95.88 96 ARG A N 1
ATOM 749 C CA . ARG A 1 96 ? -2.500 -4.160 9.828 1.00 95.88 96 ARG A CA 1
ATOM 750 C C . ARG A 1 96 ? -2.264 -3.500 8.478 1.00 95.88 96 ARG A C 1
ATOM 752 O O . ARG A 1 96 ? -3.142 -3.552 7.623 1.00 95.88 96 ARG A O 1
ATOM 759 N N . ILE A 1 97 ? -1.076 -2.931 8.325 1.00 96.00 97 ILE A N 1
ATOM 760 C CA . ILE A 1 97 ? -0.577 -2.337 7.090 1.00 96.00 97 ILE A CA 1
ATOM 761 C C . ILE A 1 97 ? 0.605 -3.182 6.626 1.00 96.00 97 ILE A C 1
ATOM 763 O O . ILE A 1 97 ? 1.589 -3.318 7.359 1.00 96.00 97 ILE A O 1
ATOM 767 N N . ASP A 1 98 ? 0.488 -3.773 5.445 1.00 97.81 98 ASP A N 1
ATOM 768 C CA . ASP A 1 98 ? 1.564 -4.493 4.770 1.00 97.81 98 ASP A CA 1
ATOM 769 C C . ASP A 1 98 ? 2.018 -3.651 3.564 1.00 97.81 98 ASP A C 1
ATOM 771 O O . ASP A 1 98 ? 1.220 -3.385 2.672 1.00 97.81 98 ASP A O 1
ATOM 775 N N . TYR A 1 99 ? 3.281 -3.226 3.534 1.00 98.19 99 TYR A N 1
ATOM 776 C CA . TYR A 1 99 ? 3.896 -2.586 2.369 1.00 98.19 99 TYR A CA 1
ATOM 777 C C . TYR A 1 99 ? 4.723 -3.621 1.620 1.00 98.19 99 TYR A C 1
ATOM 779 O O . TYR A 1 99 ? 5.613 -4.231 2.213 1.00 98.19 99 TYR A O 1
ATOM 787 N N . ILE A 1 100 ? 4.426 -3.834 0.342 1.00 98.62 100 ILE A N 1
ATOM 788 C CA . ILE A 1 100 ? 4.950 -4.945 -0.452 1.00 98.62 100 ILE A CA 1
ATOM 789 C C . ILE A 1 100 ? 5.599 -4.390 -1.719 1.00 98.62 100 ILE A C 1
ATOM 791 O O . ILE A 1 100 ? 4.976 -3.629 -2.459 1.00 98.62 100 ILE A O 1
ATOM 795 N N . ALA A 1 101 ? 6.836 -4.800 -2.000 1.00 98.62 101 ALA A N 1
ATOM 796 C CA . ALA A 1 101 ? 7.503 -4.461 -3.250 1.00 98.62 101 ALA A CA 1
ATOM 797 C C . ALA A 1 101 ? 6.797 -5.151 -4.429 1.00 98.62 101 ALA A C 1
ATOM 799 O O . ALA A 1 101 ? 6.702 -6.379 -4.483 1.00 98.62 101 ALA A O 1
ATOM 800 N N . VAL A 1 102 ? 6.336 -4.367 -5.402 1.00 98.31 102 VAL A N 1
ATOM 801 C CA . VAL A 1 102 ? 5.825 -4.877 -6.676 1.00 98.31 102 VAL A CA 1
ATOM 802 C C . VAL A 1 102 ? 6.998 -4.959 -7.639 1.00 98.31 102 VAL A C 1
ATOM 804 O O . VAL A 1 102 ? 7.706 -3.975 -7.851 1.00 98.31 102 VAL A O 1
ATOM 807 N N . ARG A 1 103 ? 7.233 -6.143 -8.208 1.00 97.81 103 ARG A N 1
ATOM 808 C CA . ARG A 1 103 ? 8.367 -6.387 -9.104 1.00 97.81 103 ARG A CA 1
ATOM 809 C C . ARG A 1 103 ? 7.944 -7.046 -10.409 1.00 97.81 103 ARG A C 1
ATOM 811 O O . ARG A 1 103 ? 7.022 -7.864 -10.424 1.00 97.81 103 ARG A O 1
ATOM 818 N N . ALA A 1 104 ? 8.658 -6.726 -11.484 1.00 94.94 104 ALA A N 1
ATOM 819 C CA . ALA A 1 104 ? 8.596 -7.465 -12.739 1.00 94.94 104 ALA A CA 1
ATOM 820 C C . ALA A 1 104 ? 9.231 -8.861 -12.592 1.00 94.94 104 ALA A C 1
ATOM 822 O O . ALA A 1 104 ? 9.850 -9.181 -11.572 1.00 94.94 104 ALA A O 1
ATOM 823 N N . ALA A 1 105 ? 9.103 -9.703 -13.623 1.00 87.56 105 ALA A N 1
ATOM 824 C CA . ALA A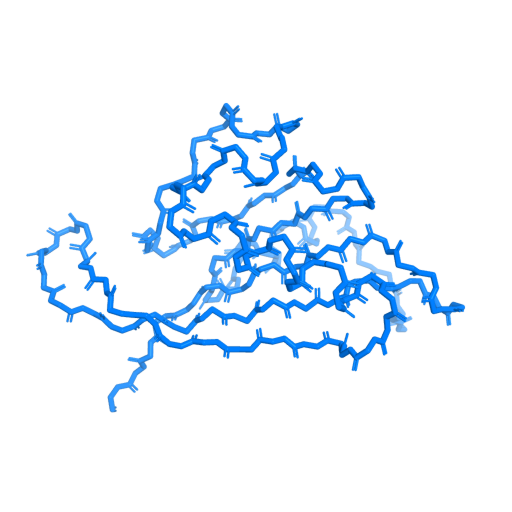 1 105 ? 9.632 -11.070 -13.605 1.00 87.56 105 ALA A CA 1
ATOM 825 C C . ALA A 1 105 ? 11.162 -11.118 -13.405 1.00 87.56 105 ALA A C 1
ATOM 827 O O . ALA A 1 105 ? 11.678 -12.057 -12.803 1.00 87.56 105 ALA A O 1
ATOM 828 N N . GLU A 1 106 ? 11.871 -10.085 -13.853 1.00 88.62 106 GLU A N 1
ATOM 829 C CA . GLU A 1 106 ? 13.323 -9.929 -13.771 1.00 88.62 106 GLU A CA 1
ATOM 830 C C . GLU A 1 106 ? 13.787 -9.245 -12.467 1.00 88.62 106 GLU A C 1
ATOM 832 O O . GLU A 1 106 ? 14.974 -8.969 -12.300 1.00 88.62 106 GLU A O 1
ATOM 837 N N . GLY A 1 107 ? 12.871 -8.980 -11.527 1.00 92.62 107 GLY A N 1
ATOM 838 C CA . GLY A 1 107 ? 13.167 -8.368 -10.225 1.00 92.62 107 GLY A CA 1
ATOM 839 C C . GLY A 1 107 ? 13.207 -6.835 -10.222 1.00 92.62 107 GLY A C 1
ATOM 840 O O . GLY A 1 107 ? 13.407 -6.237 -9.161 1.00 92.62 107 GLY A O 1
ATOM 841 N N . GLU A 1 108 ? 12.980 -6.200 -11.376 1.00 96.50 108 GLU A N 1
ATOM 842 C CA . GLU A 1 108 ? 12.827 -4.748 -11.498 1.00 96.50 108 GLU A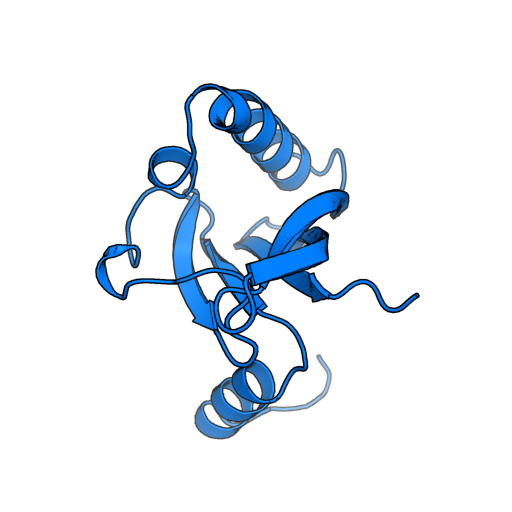 CA 1
ATOM 843 C C . GLU A 1 108 ? 11.701 -4.251 -10.587 1.00 96.50 108 GLU A C 1
ATOM 845 O O . GLU A 1 108 ? 10.607 -4.812 -10.586 1.00 96.50 108 GLU A O 1
ATOM 850 N N . TYR A 1 109 ? 11.979 -3.217 -9.793 1.00 98.12 109 TYR A N 1
ATOM 851 C CA . TYR A 1 109 ? 11.000 -2.597 -8.907 1.00 98.12 109 TYR A CA 1
ATOM 852 C C . TYR A 1 109 ? 10.029 -1.736 -9.716 1.00 98.12 109 TYR A C 1
ATOM 854 O O . TYR A 1 109 ? 10.449 -0.780 -10.360 1.00 98.12 109 TYR A O 1
ATOM 862 N N . LEU A 1 110 ? 8.742 -2.066 -9.641 1.00 98.56 110 LEU A N 1
ATOM 863 C CA . LEU A 1 110 ? 7.657 -1.360 -10.324 1.00 98.56 110 LEU A CA 1
ATOM 864 C C . LEU A 1 110 ? 6.901 -0.400 -9.399 1.00 98.56 110 LEU A C 1
ATOM 866 O O . LEU A 1 110 ? 6.106 0.398 -9.878 1.00 98.56 110 LEU A O 1
ATOM 870 N N . GLY A 1 111 ? 7.106 -0.504 -8.084 1.00 98.38 111 GLY A N 1
ATOM 871 C CA . GLY A 1 111 ? 6.384 0.296 -7.102 1.00 98.38 111 GLY A CA 1
ATOM 872 C C . GLY A 1 111 ? 6.067 -0.458 -5.817 1.00 98.38 111 GLY A C 1
ATOM 873 O O . GLY A 1 111 ? 6.614 -1.533 -5.548 1.00 98.38 111 GLY A O 1
ATOM 874 N N . CYS A 1 112 ? 5.170 0.107 -5.015 1.00 98.62 112 CYS A N 1
ATOM 875 C CA . CYS A 1 112 ? 4.773 -0.432 -3.721 1.00 98.62 112 CYS A CA 1
ATOM 876 C C . CYS A 1 112 ? 3.263 -0.663 -3.679 1.00 98.62 112 CYS A C 1
ATOM 878 O O . CYS A 1 112 ? 2.482 0.217 -4.034 1.00 98.62 112 CYS A O 1
ATOM 880 N N . LEU A 1 113 ? 2.858 -1.830 -3.185 1.00 98.50 113 LEU A N 1
ATOM 881 C CA . LEU A 1 113 ? 1.484 -2.112 -2.795 1.00 98.50 113 LEU A CA 1
ATOM 882 C C . LEU A 1 113 ? 1.367 -1.976 -1.274 1.00 98.50 113 LEU A C 1
ATOM 884 O O . LEU A 1 113 ? 1.959 -2.760 -0.534 1.00 98.50 113 LEU A O 1
ATOM 888 N N . GLU A 1 114 ? 0.602 -0.995 -0.812 1.00 97.56 114 GLU A N 1
ATOM 889 C CA . GLU A 1 114 ? 0.136 -0.890 0.571 1.00 97.56 114 GLU A CA 1
ATOM 890 C C . GLU A 1 114 ? -1.181 -1.663 0.709 1.00 97.56 114 GLU A C 1
ATOM 892 O O . GLU A 1 114 ? -2.107 -1.459 -0.075 1.00 97.56 114 GLU A O 1
ATOM 897 N N . VAL A 1 115 ? -1.268 -2.545 1.705 1.00 97.19 115 VAL A N 1
ATOM 898 C CA . VAL A 1 115 ? -2.462 -3.337 2.019 1.00 97.19 115 VAL A CA 1
ATOM 899 C C . VAL A 1 115 ? -2.886 -3.060 3.453 1.00 97.19 115 VAL A C 1
ATOM 901 O O . VAL A 1 115 ? -2.188 -3.434 4.398 1.00 97.19 115 VAL A O 1
ATOM 904 N N . CYS A 1 116 ? -4.060 -2.465 3.617 1.00 95.19 116 CYS A N 1
ATOM 905 C CA . CYS A 1 116 ? -4.647 -2.117 4.902 1.00 95.19 116 CYS A CA 1
ATOM 906 C C . CYS A 1 116 ? -5.840 -3.021 5.209 1.00 95.19 116 CYS A C 1
ATOM 908 O O . CYS A 1 116 ? -6.774 -3.140 4.421 1.00 95.19 116 CYS A O 1
ATOM 910 N N . ARG A 1 117 ? -5.824 -3.674 6.373 1.00 94.25 117 ARG A N 1
ATOM 911 C CA . ARG A 1 117 ? -6.912 -4.560 6.815 1.00 94.25 117 ARG A CA 1
ATOM 912 C C . ARG A 1 117 ? -7.119 -4.499 8.316 1.00 94.25 117 ARG A C 1
ATOM 914 O O . ARG A 1 117 ? -6.168 -4.310 9.079 1.00 94.25 117 ARG A O 1
ATOM 921 N N . LEU A 1 118 ? -8.358 -4.712 8.744 1.00 93.44 118 LEU A N 1
ATOM 922 C CA . LEU A 1 118 ? -8.675 -4.870 10.159 1.00 93.44 118 LEU A CA 1
ATOM 923 C C . LEU A 1 118 ? -7.955 -6.100 10.724 1.00 93.44 118 LEU A C 1
ATOM 925 O O . LEU A 1 118 ? -7.868 -7.148 10.084 1.00 93.44 118 LEU A O 1
ATOM 929 N N . VAL A 1 119 ? -7.423 -5.961 11.933 1.00 92.12 119 VAL A N 1
ATOM 930 C CA . VAL A 1 119 ? -6.930 -7.090 12.721 1.00 92.12 119 VAL A CA 1
ATOM 931 C C . VAL A 1 119 ? -8.108 -7.630 13.515 1.00 92.12 119 VAL A C 1
ATOM 933 O O . VAL A 1 119 ? -8.580 -6.970 14.441 1.00 92.12 119 VAL A O 1
ATOM 936 N N . GLU A 1 120 ? -8.583 -8.815 13.146 1.00 80.00 120 GLU A N 1
ATOM 937 C CA . GLU A 1 120 ? -9.568 -9.543 13.945 1.00 80.00 120 GLU A CA 1
ATOM 938 C C . GLU A 1 120 ? -8.937 -9.988 15.276 1.00 80.00 120 GLU A C 1
ATOM 940 O O . GLU A 1 120 ? -7.739 -10.286 15.343 1.00 80.00 120 GLU A O 1
ATOM 945 N N . GLY A 1 121 ? -9.737 -9.934 16.343 1.00 57.44 121 GLY A N 1
ATOM 946 C CA . GLY A 1 121 ? -9.338 -10.298 17.706 1.00 57.44 121 GLY A CA 1
ATOM 947 C C . GLY A 1 121 ? -9.399 -11.791 17.979 1.00 57.44 121 GLY A C 1
ATOM 948 O O . GLY A 1 121 ? -10.211 -12.482 17.327 1.00 57.44 121 GLY A O 1
#

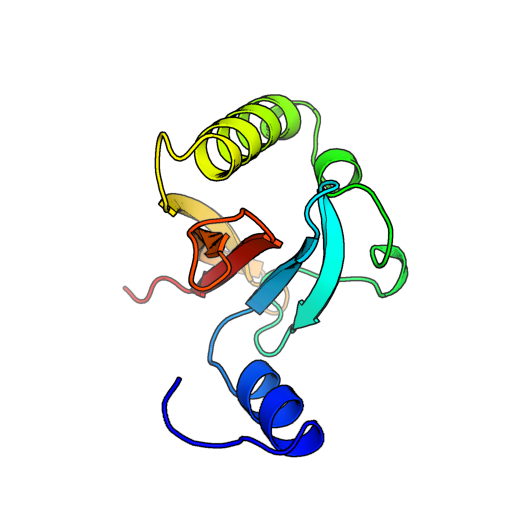Sequence (121 aa):
MKGNIPEEMLAAVLDALPAELTLTDENDKIIAWTEPTKIFQRPDEILGTDVLDCHSERSRDRVRQLLADLRSGKTDMESMVVPNKDERTGEPIKVRIDYIAVRAAEGEYLGCLEVCRLVEG

pLDDT: mean 93.07, std 6.14, range [57.44, 98.62]

Secondary structure (DSSP, 8-state):
--S---HHHHHHHHHHSSSEEEEE-TTSBEEEEE-SS-SS---GGGTTSBGGGGS-HHHHHHHHHHHHHHHHTS-SEEEEEEEEE-TTT--EEEEEEEEEEEE-TT--EEEEEEEEEE---

Radius of gyration: 14.9 Å; Cα contacts (8 Å, |Δi|>4): 206; chains: 1; bounding box: 36×33×37 Å

Nearest PDB structures (foldseek):
  2qkp-assembly2_D  TM=8.678E-01  e=1.865E-09  Streptococcus mutans UA159
  3cax-assembly1_A-2  TM=8.290E-01  e=3.471E-09  Pyrococcus furiosus DSM 3638
  2gj3-assembly1_A  TM=6.835E-01  e=9.855E-07  Azotobacter vinelandii
  3lyx-as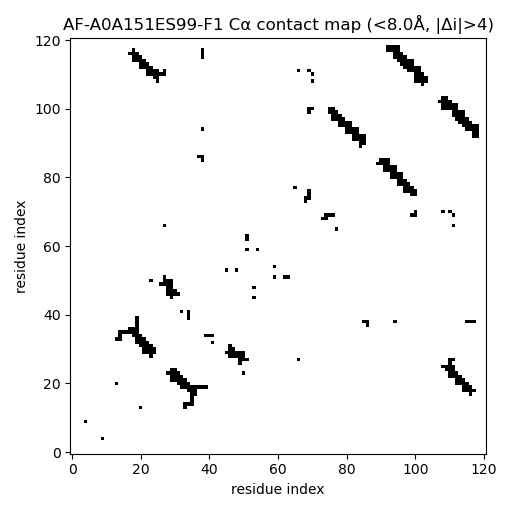sembly1_A  TM=7.274E-01  e=3.050E-06  Colwellia psychrerythraea 34H
  3f1p-assembly1_A  TM=6.924E-01  e=2.961E-04  Homo sapiens

Solvent-accessible surface area (backbone atoms only — not comparable to full-atom values): 6991 Å² total; per-residue (Å²): 134,89,84,85,75,56,69,72,56,48,54,54,50,58,52,67,39,93,37,28,37,39,34,27,36,70,81,44,24,24,74,49,70,42,63,68,76,57,80,60,92,77,64,78,83,50,59,70,34,52,56,60,74,80,40,56,77,86,50,27,63,57,51,53,51,49,53,50,34,30,64,72,61,79,35,60,64,53,75,48,77,45,84,47,50,38,80,89,79,62,46,83,41,42,34,36,38,38,39,31,49,36,56,49,98,88,64,48,62,50,22,39,38,38,38,38,31,77,57,84,130

Foldseek 3Di:
DPDDDPPVRVVVVQQPDQWWKWWAFPQQQTQDIYDNPPQDDDDPVSHRPRPLVVDDPVCSVVVVVVQVCCQVPVDQKDKDKDWDADPPPRHIWIKIWIWGFDADPVRHTTTIMIIIHTDDD